Protein AF-A0ABD0PKN7-F1 (afdb_monomer)

Sequence (64 aa):
YFANEPFADLHRVEGLRGVFVATLINGSVTEDNMRSVITFDKGGTWELLQPPAADSLGGTIDCQ

InterPro domains:
  IPR031778 Sortilin, N-terminal [PF15902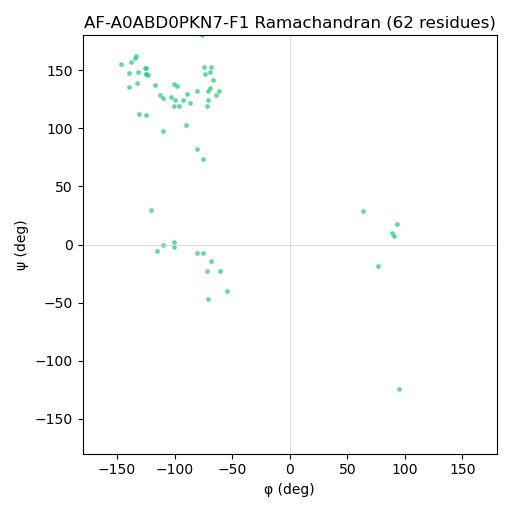] (4-59)
  IPR050310 VPS10-related sortilin family receptors [PTHR12106] (2-64)

pLDDT: mean 92.23, std 9.62, range [50.47, 98.44]

Organism: Cirrhinus mrigala (NCBI:txid683832)

Radius of gyration: 14.89 Å; Cα contacts (8 Å, |Δi|>4): 81; chains: 1; bounding box: 34×31×32 Å

Solvent-accessible surface area (backbone atoms only — not comparable to full-atom values): 4220 Å² total; per-residue (Å²): 131,74,86,84,58,94,81,75,69,65,46,73,46,80,100,49,86,36,33,37,40,33,63,46,70,62,83,60,100,44,75,93,30,51,43,62,32,38,22,70,65,65,66,78,51,76,42,71,71,82,75,66,66,45,52,98,86,68,51,75,49,92,81,132

Structure (mmCIF, N/CA/C/O backbone):
data_AF-A0ABD0PKN7-F1
#
_entry.id   AF-A0ABD0PKN7-F1
#
loop_
_atom_site.group_PDB
_atom_site.id
_atom_site.type_symbol
_atom_site.label_atom_id
_atom_site.label_alt_id
_atom_site.label_comp_id
_atom_site.label_asym_id
_atom_site.label_entity_id
_atom_site.label_seq_id
_atom_site.pdbx_PDB_ins_code
_atom_site.Cartn_x
_atom_site.Cartn_y
_atom_site.Cartn_z
_atom_site.occupancy
_atom_site.B_iso_or_equiv
_atom_site.auth_seq_id
_atom_site.auth_comp_id
_atom_site.auth_asym_id
_atom_site.auth_atom_id
_atom_site.pdbx_PDB_model_num
ATOM 1 N N . TYR A 1 1 ? 24.882 -7.991 7.120 1.00 50.47 1 TYR A N 1
ATOM 2 C CA . TYR A 1 1 ? 25.009 -9.249 6.356 1.00 50.47 1 TYR A CA 1
ATOM 3 C C . TYR A 1 1 ? 23.997 -9.326 5.208 1.00 50.47 1 TYR A C 1
ATOM 5 O O . TYR A 1 1 ? 24.393 -9.736 4.136 1.00 50.47 1 TYR A O 1
ATOM 13 N N . PHE A 1 2 ? 22.763 -8.824 5.360 1.00 55.97 2 PHE A N 1
ATOM 14 C CA . PHE A 1 2 ? 21.753 -8.776 4.280 1.00 55.97 2 PHE A CA 1
ATOM 15 C C . PHE A 1 2 ? 21.890 -7.625 3.262 1.00 55.97 2 PHE A 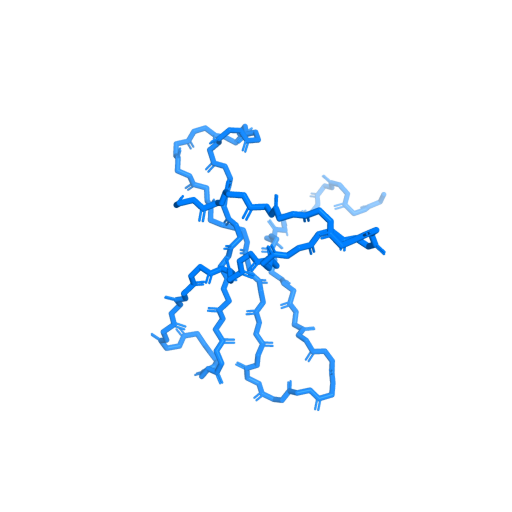C 1
ATOM 17 O O . PHE A 1 2 ? 21.167 -7.594 2.279 1.00 55.97 2 PHE A O 1
ATOM 24 N N . ALA A 1 3 ? 22.798 -6.667 3.470 1.00 60.56 3 ALA A N 1
ATOM 25 C CA . ALA A 1 3 ? 22.849 -5.440 2.663 1.00 60.56 3 ALA A CA 1
ATOM 26 C C . ALA A 1 3 ? 23.429 -5.612 1.241 1.00 60.56 3 ALA A C 1
ATOM 28 O O . ALA A 1 3 ? 23.389 -4.664 0.466 1.00 60.56 3 ALA A O 1
ATOM 29 N N . ASN A 1 4 ? 23.972 -6.788 0.902 1.00 76.25 4 ASN A N 1
ATOM 30 C CA . ASN A 1 4 ? 24.608 -7.050 -0.398 1.00 76.25 4 ASN A CA 1
ATOM 31 C C . ASN A 1 4 ? 23.813 -8.013 -1.292 1.00 76.25 4 ASN A C 1
ATOM 33 O O . ASN A 1 4 ? 24.255 -8.309 -2.400 1.00 76.25 4 ASN A O 1
ATOM 37 N N . GLU A 1 5 ? 22.667 -8.510 -0.829 1.00 84.56 5 GLU A N 1
ATOM 38 C CA . GLU A 1 5 ? 21.774 -9.329 -1.646 1.00 84.56 5 GLU A CA 1
ATOM 39 C C . GLU A 1 5 ? 20.620 -8.458 -2.152 1.00 84.56 5 GLU A C 1
ATOM 41 O O . GLU A 1 5 ? 20.111 -7.622 -1.400 1.00 84.56 5 GLU A O 1
ATOM 46 N N . PRO A 1 6 ? 20.210 -8.606 -3.423 1.00 86.69 6 PRO A N 1
ATOM 47 C CA . PRO A 1 6 ? 19.077 -7.860 -3.942 1.00 86.69 6 PRO A CA 1
ATOM 48 C C . PRO A 1 6 ? 17.818 -8.230 -3.155 1.00 86.69 6 PRO A C 1
ATOM 50 O O . PRO A 1 6 ? 17.515 -9.407 -2.961 1.00 86.69 6 PRO A O 1
ATOM 53 N N . PHE A 1 7 ? 17.070 -7.217 -2.734 1.00 90.81 7 PHE A N 1
ATOM 54 C CA . PHE A 1 7 ? 15.817 -7.384 -2.011 1.00 90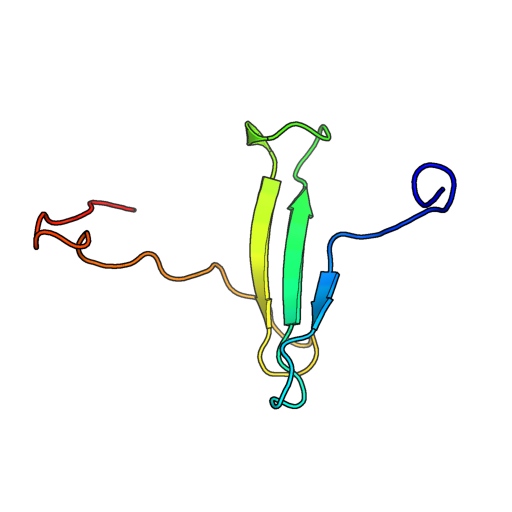.81 7 PHE A CA 1
ATOM 55 C C . PHE A 1 7 ? 14.740 -6.468 -2.591 1.00 90.81 7 PHE A C 1
ATOM 57 O O . PHE A 1 7 ? 15.030 -5.501 -3.296 1.00 90.81 7 PHE A O 1
ATOM 64 N N . ALA A 1 8 ? 13.489 -6.789 -2.279 1.00 92.38 8 ALA A N 1
ATOM 65 C CA . ALA A 1 8 ? 12.342 -5.928 -2.510 1.00 92.38 8 ALA A CA 1
ATOM 66 C C . ALA A 1 8 ? 11.634 -5.702 -1.176 1.00 92.38 8 ALA A C 1
ATOM 68 O O . ALA A 1 8 ? 11.585 -6.607 -0.339 1.00 92.38 8 ALA A O 1
ATOM 69 N N . ASP A 1 9 ? 11.073 -4.512 -0.992 1.00 94.44 9 ASP A N 1
ATOM 70 C CA . ASP A 1 9 ? 10.231 -4.220 0.162 1.00 94.44 9 ASP A CA 1
ATOM 71 C C . ASP A 1 9 ? 8.816 -4.762 -0.085 1.00 94.44 9 ASP A C 1
ATOM 73 O O . ASP A 1 9 ? 7.924 -4.075 -0.590 1.00 94.44 9 ASP A O 1
ATOM 77 N N . LEU A 1 10 ? 8.670 -6.062 0.178 1.00 95.94 10 LEU A N 1
ATOM 78 C CA . LEU A 1 10 ? 7.435 -6.829 0.071 1.00 95.94 10 LEU A CA 1
ATOM 79 C C . LEU A 1 10 ? 7.240 -7.627 1.361 1.00 95.94 10 LEU A C 1
ATOM 81 O O . LEU A 1 10 ? 7.961 -8.585 1.647 1.00 95.94 10 LEU A O 1
ATOM 85 N N . HIS A 1 11 ? 6.216 -7.262 2.115 1.00 97.31 11 HIS A N 1
ATOM 86 C CA . HIS A 1 11 ? 5.845 -7.885 3.369 1.00 97.31 11 HIS A CA 1
ATOM 87 C C . HIS A 1 11 ? 4.630 -8.799 3.193 1.00 97.31 11 HIS A C 1
ATOM 89 O O . HIS A 1 11 ? 3.575 -8.388 2.711 1.00 97.31 11 HIS A O 1
ATOM 95 N N . ARG A 1 12 ? 4.751 -10.056 3.626 1.00 96.94 12 ARG A N 1
ATOM 96 C CA . ARG A 1 12 ? 3.633 -11.004 3.683 1.00 96.94 12 ARG A CA 1
ATOM 97 C C . ARG A 1 12 ? 2.991 -10.946 5.063 1.00 96.94 12 ARG A C 1
ATOM 99 O O . ARG A 1 12 ? 3.662 -11.234 6.048 1.00 96.94 12 ARG A O 1
ATOM 106 N N . VAL A 1 13 ? 1.686 -10.692 5.120 1.00 96.38 13 VAL A N 1
ATOM 107 C CA . VAL A 1 13 ? 0.959 -10.664 6.394 1.00 96.38 13 VAL A CA 1
ATOM 108 C C . VAL A 1 13 ? 0.812 -12.084 6.937 1.00 96.38 13 VAL A C 1
ATOM 110 O O . VAL A 1 13 ? 0.237 -12.969 6.297 1.00 96.38 13 VAL A O 1
ATOM 113 N N . GLU A 1 14 ? 1.361 -12.327 8.123 1.00 96.38 14 GLU A N 1
ATOM 114 C CA . GLU A 1 14 ? 1.284 -13.634 8.769 1.00 96.38 14 GLU A CA 1
ATOM 115 C C . GLU A 1 14 ? -0.143 -13.957 9.231 1.00 96.38 14 GLU A C 1
ATOM 117 O O . GLU A 1 14 ? -0.944 -13.080 9.542 1.00 96.38 14 GLU A O 1
ATOM 122 N N . GLY A 1 15 ? -0.502 -15.243 9.222 1.00 96.00 15 GLY A N 1
ATOM 123 C CA . GLY A 1 15 ? -1.855 -15.700 9.562 1.00 96.00 15 GLY A CA 1
ATOM 124 C C . GLY A 1 15 ? -2.915 -15.482 8.472 1.00 96.00 15 GLY A C 1
ATOM 125 O O . GLY A 1 15 ? -3.921 -16.189 8.475 1.00 96.00 15 GLY A O 1
ATOM 126 N N . LEU A 1 16 ? -2.678 -14.603 7.490 1.00 95.56 16 LEU A N 1
ATOM 127 C CA . LEU A 1 16 ? -3.601 -14.344 6.382 1.00 95.56 16 LEU A CA 1
ATOM 128 C C . LEU A 1 16 ? -3.027 -14.818 5.045 1.00 95.56 16 LEU A C 1
ATOM 130 O O . LEU A 1 16 ? -1.902 -14.513 4.650 1.00 95.56 16 LEU A O 1
ATOM 134 N N . ARG A 1 17 ? -3.814 -15.602 4.305 1.00 95.31 17 ARG A N 1
ATOM 135 C CA . ARG A 1 17 ? -3.403 -16.071 2.982 1.00 95.31 17 ARG A CA 1
ATOM 136 C C . ARG A 1 17 ? -3.779 -15.036 1.934 1.00 95.31 17 ARG A C 1
ATOM 138 O O . ARG A 1 17 ? -4.955 -14.794 1.714 1.00 95.31 17 ARG A O 1
ATOM 145 N N . GLY A 1 18 ? -2.776 -14.561 1.206 1.00 95.31 18 GLY A N 1
ATOM 146 C CA . GLY A 1 18 ? -2.983 -13.683 0.058 1.00 95.31 18 GLY A CA 1
ATOM 147 C C . GLY A 1 18 ? -2.976 -12.200 0.367 1.00 95.31 18 GLY A C 1
ATOM 148 O O . GLY A 1 18 ? -3.214 -11.419 -0.545 1.00 95.31 18 GLY A O 1
ATOM 149 N N . VAL A 1 19 ? -2.636 -11.840 1.604 1.00 98.12 19 VAL A N 1
ATOM 150 C CA . VAL A 1 19 ? -2.473 -10.451 2.010 1.00 98.12 19 VAL A CA 1
ATOM 151 C C . VAL A 1 19 ? -0.991 -10.093 2.022 1.00 98.12 19 VAL A C 1
ATOM 153 O O . VAL A 1 19 ? -0.186 -10.762 2.680 1.00 98.12 19 VAL A O 1
ATOM 156 N N . PHE A 1 20 ? -0.635 -9.049 1.280 1.00 98.19 20 PHE A N 1
ATOM 157 C CA . PHE A 1 20 ? 0.731 -8.541 1.187 1.00 98.19 20 PHE A CA 1
ATOM 158 C C . PHE A 1 20 ? 0.726 -7.017 1.179 1.00 98.19 20 PHE A C 1
ATOM 160 O O . PHE A 1 20 ? -0.190 -6.409 0.634 1.00 98.19 20 PHE A O 1
ATOM 167 N N . VAL A 1 21 ? 1.771 -6.420 1.741 1.00 98.06 21 VAL A N 1
ATOM 168 C CA . VAL A 1 21 ? 2.050 -4.982 1.687 1.00 98.06 21 VAL A CA 1
ATOM 169 C C . VAL A 1 21 ? 3.364 -4.789 0.944 1.00 98.06 21 VAL A C 1
ATOM 171 O O . VAL A 1 21 ? 4.302 -5.548 1.167 1.00 98.06 21 VAL A O 1
ATOM 174 N N . ALA A 1 22 ? 3.441 -3.809 0.055 1.00 97.94 22 ALA A N 1
ATOM 175 C CA . ALA A 1 22 ? 4.647 -3.513 -0.708 1.00 97.94 22 ALA A CA 1
ATOM 176 C C . ALA A 1 22 ? 4.892 -2.008 -0.799 1.00 97.94 22 ALA A C 1
ATOM 178 O O . ALA A 1 22 ? 3.947 -1.219 -0.721 1.00 97.94 22 ALA A O 1
ATOM 179 N N . THR A 1 23 ? 6.144 -1.628 -1.037 1.00 97.06 23 THR A N 1
ATOM 180 C CA . THR A 1 23 ? 6.510 -0.241 -1.343 1.00 97.06 23 THR A CA 1
ATOM 181 C C . THR A 1 23 ? 6.612 -0.039 -2.851 1.00 97.06 23 THR A C 1
ATOM 183 O O . THR A 1 23 ? 7.428 -0.658 -3.536 1.00 97.06 23 THR A O 1
ATOM 186 N N . LEU A 1 24 ? 5.777 0.854 -3.376 1.00 95.62 24 LEU A N 1
ATOM 187 C CA . LEU A 1 24 ? 5.833 1.345 -4.746 1.00 95.62 24 LEU A CA 1
ATOM 188 C C . LEU A 1 24 ? 6.748 2.570 -4.806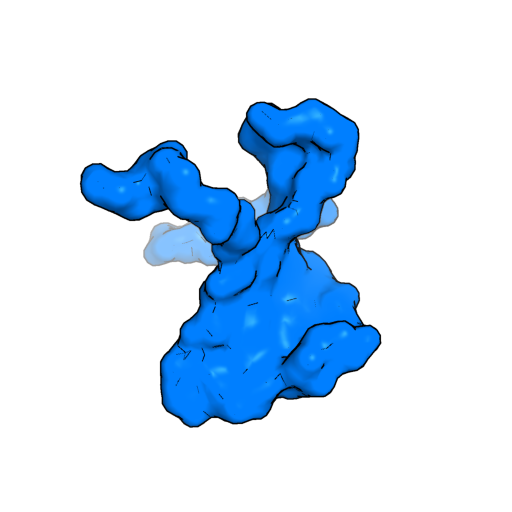 1.00 95.62 24 LEU A C 1
ATOM 190 O O . LEU A 1 24 ? 6.568 3.514 -4.040 1.00 95.62 24 LEU A O 1
ATOM 194 N N . ILE A 1 25 ? 7.695 2.572 -5.743 1.00 94.31 25 ILE A N 1
ATOM 195 C CA . ILE A 1 25 ? 8.619 3.688 -5.974 1.00 94.31 25 ILE A CA 1
ATOM 196 C C . ILE A 1 25 ? 8.261 4.349 -7.304 1.00 94.31 25 ILE A C 1
ATOM 198 O O . ILE A 1 25 ? 8.220 3.677 -8.336 1.00 94.31 25 ILE A O 1
ATOM 202 N N . ASN A 1 26 ? 8.031 5.661 -7.295 1.00 91.31 26 ASN A N 1
ATOM 203 C CA . ASN A 1 26 ? 7.807 6.448 -8.505 1.00 91.31 26 ASN A CA 1
ATOM 204 C C . ASN A 1 26 ? 8.997 7.380 -8.778 1.00 91.31 26 ASN A C 1
ATOM 206 O O . ASN A 1 26 ? 9.089 8.463 -8.213 1.00 91.31 26 ASN A O 1
ATOM 210 N N . GLY A 1 27 ? 9.915 6.966 -9.652 1.00 90.69 27 GLY A N 1
ATOM 211 C CA . GLY A 1 27 ? 11.107 7.749 -9.984 1.00 90.69 27 GLY A CA 1
ATOM 212 C C . GLY A 1 27 ? 12.323 7.337 -9.158 1.00 90.69 27 GLY A C 1
ATOM 213 O O . GLY A 1 27 ? 12.736 6.179 -9.212 1.00 90.69 27 GLY A O 1
ATOM 214 N N . SER A 1 28 ? 12.946 8.282 -8.449 1.00 91.00 28 SER A N 1
ATOM 215 C CA . SER A 1 28 ? 14.138 7.997 -7.641 1.00 91.00 28 SER A CA 1
ATOM 216 C C . SER A 1 28 ? 13.797 7.239 -6.362 1.00 91.00 28 SER A C 1
ATOM 218 O O . SER A 1 28 ? 12.716 7.403 -5.802 1.00 91.00 28 SER A O 1
ATOM 220 N N . VAL A 1 29 ? 14.759 6.459 -5.863 1.00 89.50 29 VAL A N 1
ATOM 221 C CA . VAL A 1 29 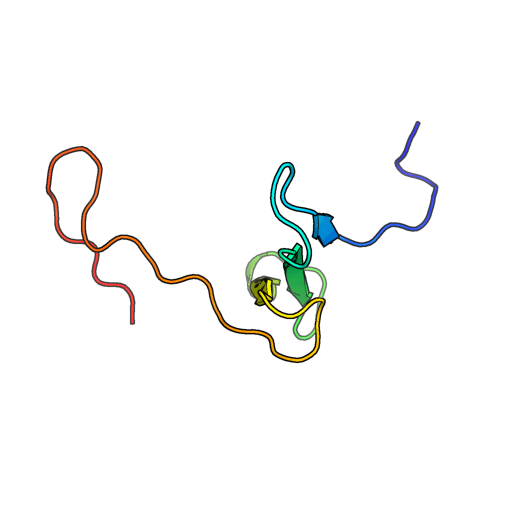? 14.677 5.768 -4.566 1.00 89.50 29 VAL A CA 1
ATOM 222 C C . VAL A 1 29 ? 14.898 6.786 -3.442 1.00 89.50 29 VAL A C 1
ATOM 224 O O . VAL A 1 29 ? 15.970 6.875 -2.851 1.00 89.50 29 VAL A O 1
ATOM 227 N N . THR A 1 30 ? 13.886 7.612 -3.215 1.00 92.50 30 THR A N 1
ATOM 228 C CA . THR A 1 30 ? 13.827 8.656 -2.188 1.00 92.50 30 THR A CA 1
ATOM 229 C C . THR A 1 30 ? 12.499 8.541 -1.456 1.00 92.50 30 THR A C 1
ATOM 231 O O . THR A 1 30 ? 11.508 8.153 -2.072 1.00 92.50 30 THR A O 1
ATOM 234 N N . GLU A 1 31 ? 12.463 8.892 -0.170 1.00 90.06 31 GLU A N 1
ATOM 235 C CA . GLU A 1 31 ? 11.264 8.737 0.672 1.00 90.06 31 GLU A CA 1
ATOM 236 C C . GLU A 1 31 ? 10.027 9.419 0.066 1.00 90.06 31 GLU A C 1
ATOM 238 O O . GLU A 1 31 ? 8.964 8.809 0.008 1.00 90.06 31 GLU A O 1
ATOM 243 N N . ASP A 1 32 ? 10.185 10.611 -0.517 1.00 92.94 32 ASP A N 1
ATOM 244 C CA . ASP A 1 32 ? 9.093 11.363 -1.161 1.00 92.94 32 ASP A CA 1
ATOM 245 C C . ASP A 1 32 ? 8.421 10.625 -2.335 1.00 92.94 32 ASP A C 1
ATOM 247 O O . ASP A 1 32 ? 7.277 10.905 -2.699 1.00 92.94 32 ASP A O 1
ATOM 251 N N . ASN A 1 33 ? 9.135 9.676 -2.943 1.00 94.44 33 ASN A N 1
ATOM 252 C CA . ASN A 1 33 ? 8.678 8.906 -4.097 1.00 94.44 33 ASN A CA 1
ATOM 253 C C . ASN A 1 33 ? 8.180 7.506 -3.718 1.00 94.44 33 ASN A C 1
ATOM 2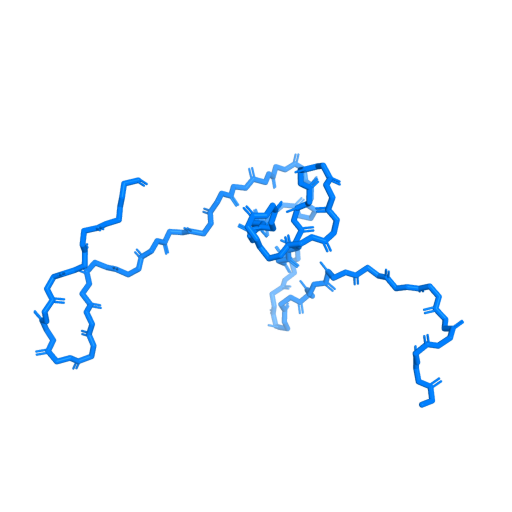55 O O . ASN A 1 33 ? 7.813 6.732 -4.607 1.00 94.44 33 ASN A O 1
ATOM 259 N N . MET A 1 34 ? 8.173 7.170 -2.426 1.00 95.56 34 MET A N 1
ATOM 260 C CA . MET A 1 34 ? 7.745 5.874 -1.909 1.00 95.56 34 MET A CA 1
ATOM 261 C C . MET A 1 34 ? 6.304 5.928 -1.407 1.00 95.56 34 MET A C 1
ATOM 263 O O . MET A 1 34 ? 5.896 6.863 -0.721 1.00 95.56 34 MET A O 1
ATOM 267 N N . ARG A 1 35 ? 5.513 4.907 -1.745 1.00 95.62 35 ARG A N 1
ATOM 268 C CA . ARG A 1 35 ? 4.134 4.750 -1.264 1.00 95.62 35 ARG A CA 1
ATOM 269 C C . ARG A 1 35 ? 3.845 3.297 -0.927 1.00 95.62 35 ARG A C 1
ATOM 271 O O . ARG A 1 35 ? 4.142 2.414 -1.726 1.00 95.62 35 ARG A O 1
ATOM 278 N N . SER A 1 36 ? 3.204 3.059 0.212 1.00 96.88 36 SER A N 1
ATOM 279 C CA . SER A 1 36 ? 2.769 1.719 0.606 1.00 96.88 36 SER A CA 1
ATOM 280 C C . SER A 1 36 ? 1.461 1.337 -0.082 1.00 96.88 3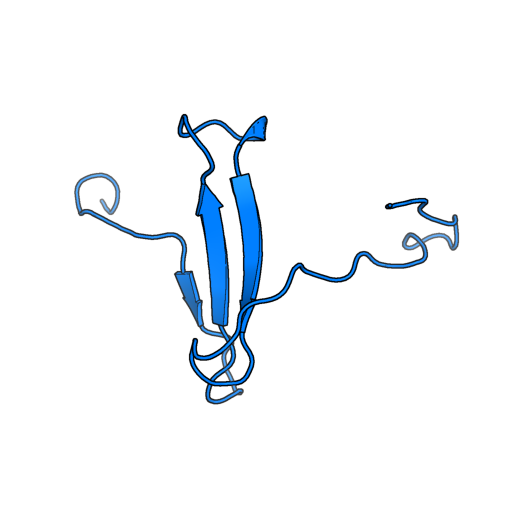6 SER A C 1
ATOM 282 O O . SER A 1 36 ? 0.489 2.096 -0.063 1.00 96.88 36 SER A O 1
ATOM 284 N N . VAL A 1 37 ? 1.425 0.135 -0.649 1.00 97.81 37 VAL A N 1
ATOM 285 C CA . VAL A 1 37 ? 0.236 -0.476 -1.253 1.00 97.81 37 VAL A CA 1
ATOM 286 C C . VAL A 1 37 ? -0.034 -1.840 -0.634 1.00 97.81 37 VAL A C 1
ATOM 288 O O . VAL A 1 37 ? 0.888 -2.524 -0.189 1.00 97.81 37 VAL A O 1
ATOM 291 N N . ILE A 1 38 ? -1.298 -2.249 -0.615 1.00 98.44 38 ILE A N 1
ATOM 292 C CA . ILE A 1 38 ? -1.749 -3.535 -0.084 1.00 98.44 38 ILE A CA 1
ATOM 293 C C . ILE A 1 38 ? -2.535 -4.305 -1.141 1.00 98.44 38 ILE A C 1
ATOM 295 O O . ILE A 1 38 ? -3.232 -3.722 -1.967 1.00 98.44 38 ILE A O 1
ATOM 299 N N . THR A 1 39 ? -2.419 -5.626 -1.107 1.00 98.25 39 THR A N 1
ATOM 300 C CA . THR A 1 39 ? -3.251 -6.556 -1.873 1.00 98.25 39 THR A CA 1
ATOM 301 C C . THR A 1 39 ? -3.906 -7.549 -0.924 1.00 98.25 39 THR A C 1
ATOM 303 O O . THR A 1 39 ? -3.304 -7.944 0.077 1.00 98.25 39 THR A O 1
ATOM 306 N N . PHE A 1 40 ? -5.122 -7.979 -1.257 1.00 97.94 40 PHE A N 1
ATOM 307 C CA . PHE A 1 40 ? -5.868 -9.011 -0.528 1.00 97.94 40 PHE A CA 1
ATOM 308 C C . PHE A 1 40 ? -6.103 -10.279 -1.361 1.00 97.94 40 PHE A C 1
ATOM 310 O O . PHE A 1 40 ? -6.606 -11.280 -0.849 1.00 97.94 40 PHE A O 1
ATOM 317 N N . ASP A 1 41 ? -5.720 -10.263 -2.638 1.00 97.56 41 ASP A N 1
ATOM 318 C CA . ASP A 1 41 ? -5.992 -11.311 -3.621 1.00 97.56 41 ASP A CA 1
ATOM 319 C C . ASP A 1 41 ? -4.704 -11.918 -4.208 1.00 97.56 41 ASP A C 1
ATOM 321 O O . ASP A 1 41 ? -4.690 -12.427 -5.327 1.00 97.56 41 ASP A O 1
ATOM 325 N N . LYS A 1 42 ? -3.621 -11.933 -3.414 1.00 96.50 42 LYS A N 1
ATOM 326 C CA . LYS A 1 42 ? -2.278 -12.417 -3.800 1.00 96.50 42 LYS A CA 1
ATOM 327 C C . LYS A 1 42 ? -1.619 -11.606 -4.926 1.00 96.50 42 LYS A C 1
ATOM 329 O O . LYS A 1 42 ? -0.788 -12.151 -5.651 1.00 96.50 42 LYS A O 1
ATOM 334 N N . GLY A 1 43 ? -1.942 -10.322 -5.041 1.00 96.50 43 GLY A N 1
ATOM 335 C CA . GLY A 1 43 ? -1.328 -9.402 -5.997 1.00 96.50 43 GLY A CA 1
ATOM 336 C C . GLY A 1 43 ? -2.077 -9.275 -7.320 1.00 96.50 43 GLY A C 1
ATOM 337 O O . GLY A 1 43 ? -1.478 -8.811 -8.289 1.00 96.50 43 GLY A O 1
ATOM 338 N N . GLY A 1 44 ? -3.348 -9.684 -7.375 1.00 97.62 44 GLY A N 1
ATOM 339 C CA . GLY A 1 44 ? -4.222 -9.426 -8.520 1.00 97.62 44 GLY A CA 1
ATOM 340 C C . GLY A 1 44 ? -4.609 -7.950 -8.599 1.00 97.62 44 GLY A C 1
ATOM 341 O O . GLY A 1 44 ? -4.468 -7.329 -9.653 1.00 97.62 44 GLY A O 1
ATOM 342 N N . THR A 1 45 ? -5.008 -7.367 -7.469 1.00 97.81 45 THR A N 1
ATOM 343 C CA . THR A 1 45 ? -5.271 -5.937 -7.306 1.00 97.81 45 THR A CA 1
ATOM 344 C C . THR A 1 45 ? -4.476 -5.355 -6.145 1.00 97.81 45 THR A C 1
ATOM 346 O O . THR A 1 45 ? -4.118 -6.045 -5.187 1.00 97.81 45 THR A O 1
ATOM 349 N N . TRP A 1 46 ? -4.179 -4.062 -6.259 1.00 97.88 46 TRP A N 1
ATOM 350 C CA . TRP A 1 46 ? -3.428 -3.296 -5.274 1.00 97.88 46 TRP A CA 1
ATOM 351 C C . TRP A 1 46 ? -4.151 -1.987 -4.988 1.00 97.88 46 TRP A C 1
ATOM 353 O O . TRP A 1 46 ? -4.631 -1.327 -5.910 1.00 97.88 46 TRP A O 1
ATOM 363 N N . GLU A 1 47 ? -4.193 -1.605 -3.720 1.00 97.69 47 GLU A N 1
ATOM 364 C CA . GLU A 1 47 ? -4.810 -0.368 -3.256 1.00 97.69 47 GLU A CA 1
ATOM 365 C C . GLU A 1 47 ? -3.911 0.366 -2.258 1.00 97.69 47 GLU A C 1
ATOM 367 O O . GLU A 1 47 ? -2.986 -0.212 -1.682 1.00 97.69 47 GLU A O 1
ATOM 372 N N . LEU A 1 48 ? -4.159 1.664 -2.082 1.00 96.81 48 LEU A N 1
ATOM 373 C CA . LEU A 1 48 ? -3.469 2.468 -1.075 1.00 96.81 48 LEU A CA 1
ATOM 374 C C . LEU A 1 48 ? -3.988 2.125 0.322 1.00 96.81 48 LEU A C 1
ATOM 376 O O . LEU A 1 48 ? -5.174 1.845 0.506 1.00 96.81 48 LEU A O 1
ATOM 380 N N . LEU A 1 49 ? -3.098 2.197 1.313 1.00 95.88 49 LEU A N 1
ATOM 381 C CA . LEU A 1 49 ? -3.483 2.038 2.711 1.00 95.88 49 LEU A CA 1
ATOM 382 C C . LEU A 1 49 ? -4.424 3.169 3.129 1.00 95.88 49 LEU A C 1
ATOM 384 O O . LEU A 1 49 ? -4.110 4.345 2.951 1.00 95.88 49 LEU A O 1
ATOM 388 N N . GLN A 1 50 ? -5.561 2.800 3.716 1.00 94.88 50 GLN A N 1
ATOM 389 C CA . GLN A 1 50 ? -6.484 3.772 4.286 1.00 94.88 50 GLN A CA 1
ATOM 390 C C . GLN A 1 50 ? -5.874 4.384 5.555 1.00 94.88 50 GLN A C 1
ATOM 392 O O . GLN A 1 50 ? -5.507 3.635 6.469 1.00 94.88 50 GLN A O 1
ATOM 397 N N . PRO A 1 51 ? -5.750 5.720 5.634 1.00 94.50 51 PRO A N 1
ATOM 398 C CA . PRO A 1 51 ? -5.244 6.382 6.824 1.00 94.50 51 PRO A CA 1
ATOM 399 C C . PRO A 1 51 ? -6.247 6.246 7.982 1.00 94.50 51 PRO A C 1
ATOM 401 O O . PRO A 1 51 ? -7.457 6.132 7.761 1.00 94.50 51 PRO A O 1
ATOM 4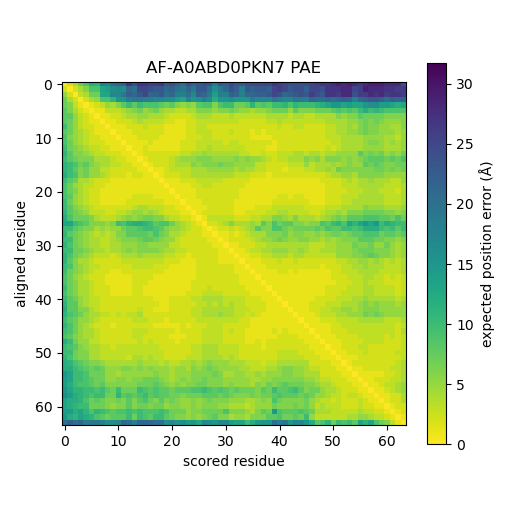04 N N . PRO A 1 52 ? -5.780 6.275 9.239 1.00 95.06 52 PRO A N 1
ATOM 405 C CA . PRO A 1 52 ? -6.678 6.357 10.382 1.00 95.06 52 PRO A CA 1
ATOM 406 C C . PRO A 1 52 ? -7.396 7.714 10.401 1.00 95.06 52 PRO A C 1
ATOM 408 O O . PRO A 1 52 ? -6.793 8.747 10.128 1.00 95.06 52 PRO A O 1
ATOM 411 N N . ALA A 1 53 ? -8.676 7.720 10.782 1.00 94.06 53 ALA A N 1
ATOM 412 C CA . ALA A 1 53 ? -9.471 8.951 10.866 1.00 94.06 53 ALA A CA 1
ATOM 413 C C . ALA A 1 53 ? -9.075 9.858 12.050 1.00 94.06 53 ALA A C 1
ATOM 415 O O . ALA A 1 53 ? -9.354 11.057 12.043 1.00 94.06 53 ALA A O 1
ATOM 416 N N . ALA A 1 54 ? -8.456 9.285 13.084 1.00 95.69 54 ALA A N 1
ATOM 417 C CA . ALA A 1 54 ? -8.036 10.000 14.278 1.00 95.69 54 ALA A CA 1
ATOM 418 C C . ALA A 1 54 ? -6.742 9.418 14.860 1.00 95.69 54 ALA A C 1
ATOM 420 O O . ALA A 1 54 ? -6.426 8.243 14.657 1.00 95.69 54 ALA A O 1
ATOM 421 N N . ASP A 1 55 ? -6.014 10.253 15.595 1.00 94.06 55 ASP A N 1
ATOM 422 C CA . ASP A 1 55 ? -4.855 9.851 16.384 1.00 94.06 55 ASP A CA 1
ATOM 423 C C . ASP A 1 55 ? -5.259 9.126 17.685 1.00 94.06 55 ASP A C 1
ATOM 425 O O . ASP A 1 55 ? -6.437 8.929 17.997 1.00 94.06 55 ASP A O 1
ATOM 429 N N . SER A 1 56 ? -4.265 8.718 18.475 1.00 95.19 56 SER A N 1
ATOM 430 C CA . SER A 1 56 ? -4.483 7.999 19.737 1.00 95.19 56 SER A CA 1
ATOM 431 C C . SER A 1 56 ? -5.122 8.838 20.851 1.00 95.19 56 SER A C 1
ATOM 433 O O . SER A 1 56 ? -5.579 8.269 21.843 1.00 95.19 56 SER A O 1
ATOM 435 N N . LEU A 1 57 ? -5.159 10.165 20.711 1.00 96.31 57 LEU A N 1
ATOM 436 C CA . LEU A 1 57 ? -5.764 11.108 21.655 1.00 96.31 57 LEU A CA 1
ATOM 437 C C . LEU A 1 57 ? -7.155 11.584 21.193 1.00 96.31 57 LEU A C 1
ATOM 439 O O . LEU A 1 57 ? -7.818 12.321 21.923 1.00 96.31 57 LEU A O 1
ATOM 443 N N . GLY A 1 58 ? -7.615 11.141 20.018 1.00 93.06 58 GLY A N 1
ATOM 444 C CA . GLY A 1 58 ? -8.908 11.497 19.434 1.00 93.06 58 GLY A CA 1
ATOM 445 C C . GLY A 1 58 ? -8.886 12.752 18.556 1.00 93.06 58 GLY A C 1
ATOM 446 O O . GLY A 1 58 ? -9.952 13.234 18.171 1.00 93.06 58 GLY A O 1
ATOM 447 N N . GLY A 1 59 ? -7.708 13.289 18.228 1.00 94.50 59 GLY A N 1
ATOM 448 C CA . GLY A 1 59 ? -7.557 14.359 17.244 1.00 94.50 59 GLY A CA 1
ATOM 449 C C . GLY A 1 59 ? -7.807 13.838 15.830 1.00 94.50 59 GLY A C 1
ATOM 450 O O . GLY A 1 59 ? -7.281 12.795 15.452 1.00 94.50 59 GLY A O 1
ATOM 451 N N . THR A 1 60 ? -8.621 14.540 15.041 1.00 94.50 60 THR A N 1
ATOM 452 C CA . THR A 1 60 ? -8.917 14.151 13.654 1.00 94.50 60 THR A CA 1
ATOM 453 C C . TH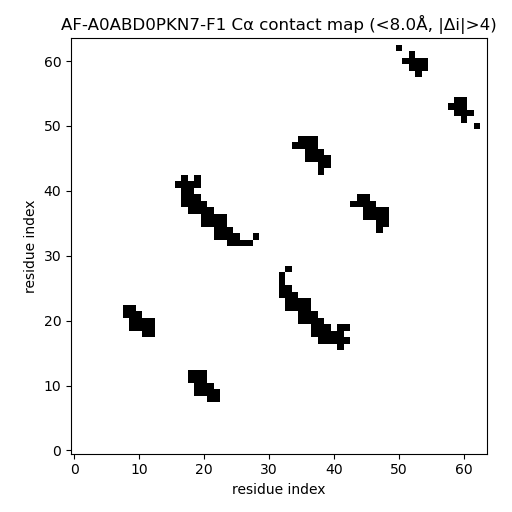R A 1 60 ? -7.695 14.336 12.760 1.00 94.50 60 THR A C 1
ATOM 455 O O . THR A 1 60 ? -7.070 15.397 12.791 1.00 94.50 60 THR A O 1
ATOM 458 N N . ILE A 1 61 ? -7.399 13.340 11.925 1.00 93.94 61 ILE A N 1
ATOM 459 C CA . ILE A 1 61 ? -6.341 13.409 10.911 1.00 93.94 61 ILE A CA 1
ATOM 460 C C . ILE A 1 61 ? -7.000 13.702 9.564 1.00 93.94 61 ILE A C 1
ATOM 462 O O . ILE A 1 61 ? -7.822 12.918 9.096 1.00 93.94 61 ILE A O 1
ATOM 466 N N . ASP A 1 62 ? -6.636 14.825 8.944 1.00 90.69 62 ASP A N 1
ATOM 467 C CA . ASP A 1 62 ? -7.050 15.137 7.576 1.00 90.69 62 ASP A CA 1
ATOM 468 C C . ASP A 1 62 ? -6.009 14.583 6.601 1.00 90.69 62 ASP A C 1
ATOM 470 O O . ASP A 1 62 ? -4.905 15.116 6.464 1.00 90.69 62 ASP A O 1
ATOM 474 N N . CYS A 1 63 ? -6.344 13.456 5.981 1.00 85.38 63 CYS A N 1
ATOM 475 C CA . CYS A 1 63 ? -5.537 12.813 4.958 1.00 85.38 63 CYS A CA 1
ATOM 476 C C . CYS A 1 63 ? -6.419 12.642 3.719 1.00 85.38 63 CYS A C 1
ATOM 478 O O . CYS A 1 63 ? -7.403 11.901 3.757 1.00 85.38 63 CYS A O 1
ATOM 480 N N . GLN A 1 64 ? -6.083 13.388 2.664 1.00 67.06 64 GLN A N 1
ATOM 481 C CA . GLN A 1 64 ? -6.741 13.356 1.356 1.00 67.06 64 GLN A CA 1
ATOM 482 C C . GLN A 1 64 ? -5.959 12.501 0.364 1.00 67.06 64 GLN A C 1
ATOM 484 O O . GLN A 1 64 ? -4.708 12.574 0.383 1.00 67.06 64 GLN A O 1
#

Mean predicted aligned error: 5.04 Å

Secondary structure (DSSP, 8-state):
-GGGS----EEEPTTSTT-EEEEEE-SSSSGGGEEEEEESSSSSS-EEPPPPSB-TTSPBP---

Foldseek 3Di:
DPPPDDDFQKADDPPAPQKIKGWDADPDPDPVRIFIWITRHNPPDIDGDDDDQADPVRHGDDDD

Nearest PDB structures (foldseek):
  3wsy-assembly1_A  TM=9.646E-01  e=2.784E-06  Homo sapiens
  6sqr-assembly1_E  TM=4.715E-01  e=1.975E+00  Homo sapiens
  7ayj-assembly1_A  TM=3.632E-01  e=7.505E+00  Pseudomonas aeruginosa
  5o7n-assembly1_A  TM=3.158E-01  e=6.256E+00  Klebsiella pneumoniae